Protein AF-A0A932YF27-F1 (afdb_monomer)

Radius of gyration: 12.02 Å; Cα contacts (8 Å, |Δi|>4): 106; chains: 1; bounding box: 32×20×29 Å

Mean predicted aligned error: 4.34 Å

Sequence (61 aa):
QENIEDIRIGSVAAKLYHTQSASDGAAIDSLIFRHPGTKLDVFLAGTGEVFQKLLKTLTIL

pLDDT: mean 86.6, std 8.99, range [44.0, 93.62]

Secondary structure (DSSP, 8-state):
--EEEEEEETTEEEEEEEEE-TTT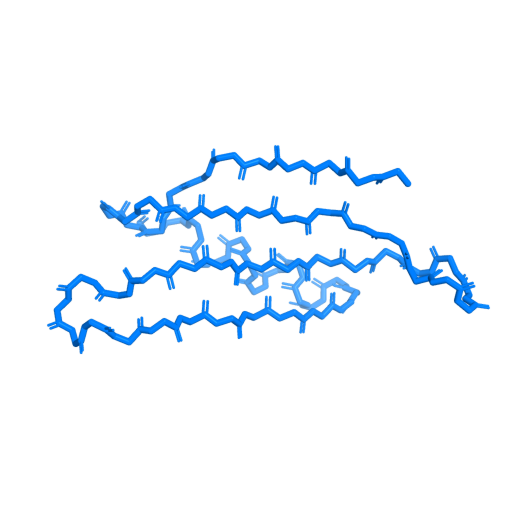--EEEEEEEE-TTT--EEEEEEEHHHHHHHHHHHHT-

Structure (mmCIF, N/CA/C/O backbone):
data_AF-A0A932YF27-F1
#
_entry.id   AF-A0A932YF27-F1
#
loop_
_atom_site.group_PDB
_atom_site.id
_atom_site.type_symbol
_atom_site.label_atom_id
_atom_site.label_alt_id
_atom_site.label_comp_id
_atom_site.label_asym_id
_atom_site.label_entity_id
_atom_site.label_seq_id
_atom_site.pdbx_PDB_ins_code
_atom_site.Cartn_x
_atom_site.Cartn_y
_atom_site.Cartn_z
_atom_site.occupancy
_atom_site.B_iso_or_equiv
_atom_site.auth_seq_id
_atom_site.auth_comp_id
_atom_site.auth_asym_id
_atom_site.auth_atom_id
_atom_site.pdbx_PDB_model_num
ATOM 1 N N . GLN A 1 1 ? 12.696 10.740 -9.532 1.00 57.81 1 GLN A N 1
ATOM 2 C CA . GLN A 1 1 ? 11.837 11.813 -8.990 1.00 57.81 1 GLN A CA 1
ATOM 3 C C . GLN A 1 1 ? 10.869 11.140 -8.042 1.00 57.81 1 GLN A C 1
ATOM 5 O O .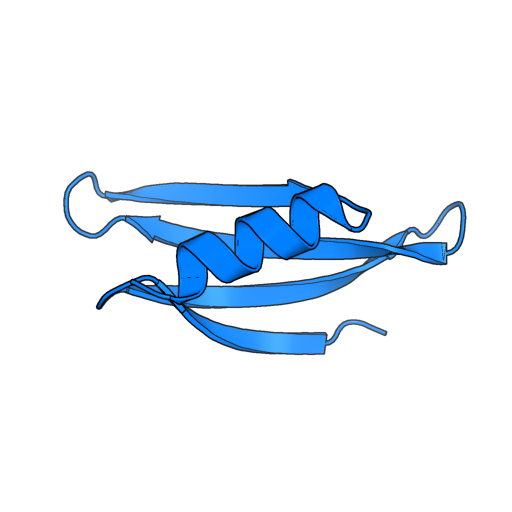 GLN A 1 1 ? 10.216 10.199 -8.469 1.00 57.81 1 GLN A O 1
ATOM 10 N N . GLU A 1 2 ? 10.879 11.518 -6.768 1.00 70.31 2 GLU A N 1
ATOM 11 C CA . GLU A 1 2 ? 9.996 10.926 -5.761 1.00 70.31 2 GLU A CA 1
ATOM 12 C C . GLU A 1 2 ? 8.637 11.632 -5.834 1.00 70.31 2 GLU A C 1
ATOM 14 O O . GLU A 1 2 ? 8.577 12.858 -5.728 1.00 70.31 2 GLU A O 1
ATOM 19 N N . ASN A 1 3 ? 7.570 10.876 -6.095 1.00 88.56 3 ASN A N 1
ATOM 20 C CA . ASN A 1 3 ? 6.191 11.362 -6.041 1.00 88.56 3 ASN A CA 1
ATOM 21 C C . ASN A 1 3 ? 5.484 10.669 -4.875 1.00 88.56 3 ASN A C 1
ATOM 23 O O . ASN A 1 3 ? 5.595 9.454 -4.734 1.00 88.56 3 ASN A O 1
ATOM 27 N N . ILE A 1 4 ? 4.784 11.436 -4.041 1.00 92.25 4 ILE A N 1
ATOM 28 C CA . ILE A 1 4 ? 4.090 10.921 -2.860 1.00 92.25 4 ILE A CA 1
ATOM 29 C C . ILE A 1 4 ? 2.608 11.231 -3.013 1.00 92.25 4 ILE A C 1
ATOM 31 O O . ILE A 1 4 ? 2.227 12.390 -3.167 1.00 92.25 4 ILE A O 1
ATOM 35 N N . GLU A 1 5 ? 1.784 10.197 -2.917 1.00 92.12 5 GLU A N 1
ATOM 36 C CA . GLU A 1 5 ? 0.333 10.286 -2.990 1.00 92.12 5 GLU A CA 1
ATOM 37 C C . GLU A 1 5 ? -0.284 9.956 -1.630 1.00 92.12 5 GLU A C 1
ATOM 39 O O . GLU A 1 5 ? 0.046 8.949 -0.994 1.00 92.12 5 GLU A O 1
ATOM 44 N N . ASP A 1 6 ? -1.203 10.807 -1.178 1.00 91.38 6 ASP A N 1
ATOM 45 C CA . ASP A 1 6 ? -2.057 10.512 -0.034 1.00 91.38 6 ASP A CA 1
ATOM 46 C C . ASP A 1 6 ? -3.246 9.671 -0.506 1.00 91.38 6 ASP A C 1
ATOM 48 O O . ASP A 1 6 ? -4.092 10.131 -1.277 1.00 91.38 6 ASP A O 1
ATOM 52 N N . ILE A 1 7 ? -3.317 8.432 -0.025 1.00 91.31 7 ILE A N 1
ATOM 53 C CA . ILE A 1 7 ? -4.348 7.466 -0.405 1.00 91.31 7 ILE A CA 1
ATOM 54 C C . ILE A 1 7 ? -5.068 6.914 0.827 1.00 91.31 7 ILE A C 1
ATOM 56 O O . ILE A 1 7 ? -4.708 7.178 1.980 1.00 91.31 7 ILE A O 1
ATOM 60 N N . ARG A 1 8 ? -6.124 6.138 0.583 1.00 88.00 8 ARG A N 1
ATOM 61 C CA . ARG A 1 8 ? -6.849 5.407 1.620 1.00 88.00 8 ARG A CA 1
ATOM 62 C C . ARG A 1 8 ? -6.848 3.910 1.336 1.00 88.00 8 ARG A C 1
ATOM 64 O O . ARG A 1 8 ? -6.968 3.500 0.190 1.00 88.00 8 ARG A O 1
ATOM 71 N N . ILE A 1 9 ? -6.703 3.125 2.399 1.00 85.88 9 ILE A N 1
ATOM 72 C CA . ILE A 1 9 ? -6.898 1.670 2.418 1.00 85.88 9 ILE A CA 1
ATOM 73 C C . ILE A 1 9 ? -8.029 1.433 3.416 1.00 85.88 9 ILE A C 1
ATOM 75 O O . ILE A 1 9 ? -7.822 1.531 4.631 1.00 85.88 9 ILE A O 1
ATOM 79 N N . GLY A 1 10 ? -9.250 1.221 2.949 1.00 82.69 10 GLY A N 1
ATOM 80 C CA . GLY A 1 10 ? -10.428 1.326 3.802 1.00 82.69 10 GLY A CA 1
ATOM 81 C C . GLY A 1 10 ? -10.583 2.733 4.361 1.00 82.69 10 GLY A C 1
ATOM 82 O O . GLY A 1 10 ? -10.416 3.756 3.694 1.00 82.69 10 GLY A O 1
ATOM 83 N N . SER A 1 11 ? -10.828 2.798 5.665 1.00 83.62 11 SER A N 1
ATOM 84 C CA . SER A 1 11 ? -10.863 4.050 6.421 1.00 83.62 11 SER A CA 1
ATOM 85 C C . SER A 1 11 ? -9.476 4.541 6.869 1.00 83.62 11 SER A C 1
ATOM 87 O O . SER A 1 11 ? -9.394 5.484 7.658 1.00 83.62 11 SER A O 1
ATOM 89 N N . VAL A 1 12 ? -8.386 3.894 6.442 1.00 88.62 12 VAL A N 1
ATOM 90 C CA . VAL A 1 12 ? -7.026 4.155 6.938 1.00 88.62 12 VAL A CA 1
ATOM 91 C C . VAL A 1 12 ? -6.291 5.101 6.001 1.00 88.62 12 VAL A C 1
ATOM 93 O O . VAL A 1 12 ? -6.208 4.847 4.803 1.00 88.62 12 VAL A O 1
ATOM 96 N N . ALA A 1 13 ? -5.735 6.180 6.552 1.00 90.81 13 ALA A N 1
ATOM 97 C CA . ALA A 1 13 ? -4.840 7.061 5.813 1.00 90.81 13 ALA A CA 1
ATOM 98 C C . ALA A 1 13 ? -3.509 6.348 5.538 1.00 90.81 13 ALA A C 1
ATOM 100 O O . ALA A 1 13 ? -2.894 5.792 6.453 1.00 90.81 13 ALA A O 1
ATOM 101 N N . ALA A 1 14 ? -3.074 6.381 4.285 1.00 92.56 14 ALA A N 1
ATOM 102 C CA . ALA A 1 14 ? -1.863 5.732 3.816 1.00 92.56 14 ALA A CA 1
ATOM 103 C C . ALA A 1 14 ? -1.103 6.660 2.862 1.00 92.56 14 ALA A C 1
ATOM 105 O O . ALA A 1 14 ? -1.686 7.562 2.258 1.00 92.56 14 ALA A O 1
ATOM 106 N N . LYS A 1 15 ? 0.204 6.432 2.729 1.00 93.62 15 LYS A N 1
ATOM 107 C CA . LYS A 1 15 ? 1.049 7.133 1.759 1.00 93.62 15 LYS A CA 1
ATOM 108 C C . LYS A 1 15 ? 1.606 6.141 0.755 1.00 93.62 15 LYS A C 1
ATOM 110 O O . LYS A 1 15 ? 2.165 5.115 1.152 1.00 93.62 15 LYS A O 1
ATOM 115 N N . LEU A 1 16 ? 1.442 6.458 -0.523 1.00 92.31 16 LEU A N 1
ATOM 116 C CA . LEU A 1 16 ? 2.023 5.723 -1.636 1.00 92.31 16 LEU A CA 1
ATOM 117 C C . LEU A 1 16 ? 3.180 6.540 -2.209 1.00 92.31 16 LEU A C 1
ATOM 119 O O . LEU A 1 16 ? 3.011 7.691 -2.593 1.00 92.31 16 LEU A O 1
ATOM 123 N N . TYR A 1 17 ? 4.362 5.949 -2.224 1.00 92.31 17 TYR A N 1
ATOM 124 C CA . TYR A 1 17 ? 5.587 6.555 -2.713 1.00 92.31 17 TYR A CA 1
ATOM 125 C C . TYR A 1 17 ? 5.951 5.903 -4.034 1.00 92.31 17 TYR A C 1
ATOM 127 O O . TYR A 1 17 ? 6.102 4.684 -4.102 1.00 92.31 17 TYR A O 1
ATOM 135 N N . HIS A 1 18 ? 6.157 6.728 -5.046 1.00 92.12 18 HIS A N 1
ATOM 136 C CA . HIS A 1 18 ? 6.650 6.331 -6.350 1.00 92.12 18 HIS A CA 1
ATOM 137 C C . HIS A 1 18 ? 8.094 6.794 -6.463 1.00 92.12 18 HIS A C 1
ATOM 139 O O . HIS A 1 18 ? 8.384 7.994 -6.430 1.00 92.12 18 HIS A O 1
ATOM 145 N N . THR A 1 19 ? 9.008 5.844 -6.588 1.00 90.94 19 THR A N 1
ATOM 146 C CA . THR A 1 19 ? 10.431 6.112 -6.757 1.00 90.94 19 THR A C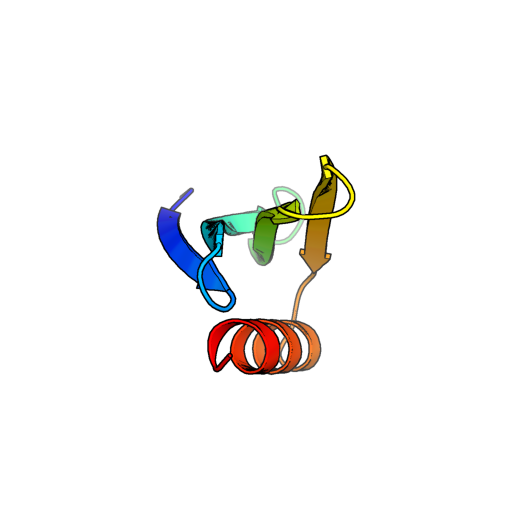A 1
ATOM 147 C C . THR A 1 19 ? 10.997 5.309 -7.922 1.00 90.94 19 THR A C 1
ATOM 149 O O . THR A 1 19 ? 10.313 4.505 -8.556 1.00 90.94 19 THR A O 1
ATOM 152 N N . GLN A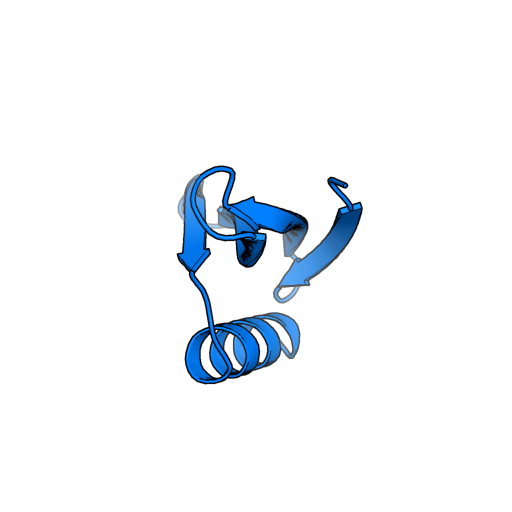 1 20 ? 12.253 5.575 -8.250 1.00 90.00 20 GLN A N 1
ATOM 153 C CA . GLN A 1 20 ? 13.006 4.811 -9.232 1.00 90.00 20 GLN A CA 1
ATOM 154 C C . GLN A 1 20 ? 14.255 4.269 -8.558 1.00 90.00 20 GLN A C 1
ATOM 156 O O . GLN A 1 20 ? 14.929 4.973 -7.804 1.00 90.00 20 GLN A O 1
ATOM 161 N N . SER A 1 21 ? 14.552 3.009 -8.838 1.00 83.19 21 SER A N 1
ATOM 162 C CA . SER A 1 21 ? 15.777 2.356 -8.415 1.00 83.19 21 SER A CA 1
ATOM 163 C C . SER A 1 21 ? 16.996 3.136 -8.902 1.00 83.19 21 SER A C 1
ATOM 165 O O . SER A 1 21 ? 17.106 3.478 -10.079 1.00 83.19 21 SER A O 1
ATOM 167 N N . ALA A 1 22 ? 17.936 3.398 -7.996 1.00 85.75 22 ALA A N 1
ATOM 168 C CA . ALA A 1 22 ? 19.163 4.112 -8.332 1.00 85.75 22 ALA A CA 1
ATOM 169 C C . ALA A 1 22 ? 20.116 3.280 -9.210 1.00 85.75 22 ALA A C 1
ATOM 171 O O . ALA A 1 22 ? 20.990 3.853 -9.857 1.00 85.75 22 ALA A O 1
ATOM 172 N N . SER A 1 23 ? 19.973 1.949 -9.228 1.00 87.12 23 SER A N 1
ATOM 173 C CA . SER A 1 23 ? 20.868 1.057 -9.975 1.00 87.12 23 SER A CA 1
ATOM 174 C C . SER A 1 23 ? 20.452 0.846 -11.427 1.00 87.12 23 SER A C 1
ATOM 176 O O . SER A 1 23 ? 21.315 0.709 -12.287 1.00 87.12 23 SER A O 1
ATOM 178 N N . ASP A 1 24 ? 19.149 0.791 -11.704 1.00 86.94 24 ASP A N 1
ATOM 179 C CA . ASP A 1 24 ? 18.610 0.405 -13.018 1.00 86.94 24 ASP A CA 1
ATOM 180 C C . ASP A 1 24 ? 17.417 1.258 -13.485 1.00 86.94 24 ASP A C 1
ATOM 182 O O . ASP A 1 24 ? 16.883 1.028 -14.567 1.00 86.94 24 ASP A O 1
ATOM 186 N N . GLY A 1 25 ? 16.996 2.259 -12.705 1.00 85.81 25 GLY A N 1
ATOM 187 C CA . GLY A 1 25 ? 15.875 3.136 -13.049 1.00 85.81 25 GLY A CA 1
ATOM 188 C C . GLY A 1 25 ? 14.501 2.466 -12.972 1.00 85.81 25 GLY A C 1
ATOM 189 O O . GLY A 1 25 ? 13.505 3.090 -13.341 1.00 85.81 25 GLY A O 1
ATOM 190 N N . ALA A 1 26 ? 14.415 1.218 -12.495 1.00 86.50 26 ALA A N 1
ATOM 191 C CA . ALA A 1 26 ? 13.148 0.509 -12.375 1.00 86.50 26 ALA A CA 1
ATOM 192 C C . ALA A 1 26 ? 12.183 1.264 -11.450 1.00 86.50 26 ALA A C 1
ATOM 194 O O . ALA A 1 26 ? 12.566 1.699 -10.363 1.00 86.50 26 ALA A O 1
ATOM 195 N N . ALA A 1 27 ? 10.925 1.402 -11.871 1.00 88.31 27 ALA A N 1
ATOM 196 C CA . ALA A 1 27 ? 9.888 1.996 -11.038 1.00 88.31 27 ALA A CA 1
ATOM 197 C C . ALA A 1 27 ? 9.624 1.107 -9.813 1.00 88.31 27 ALA A C 1
ATOM 199 O O . ALA A 1 27 ? 9.351 -0.089 -9.949 1.00 88.31 27 ALA A O 1
ATOM 200 N N . ILE A 1 28 ? 9.710 1.712 -8.633 1.00 90.44 28 ILE A N 1
ATOM 201 C CA . ILE A 1 28 ? 9.418 1.093 -7.345 1.00 90.44 28 ILE A CA 1
ATOM 202 C C . ILE A 1 28 ? 8.270 1.868 -6.725 1.00 90.44 28 ILE A C 1
ATOM 204 O O . ILE A 1 28 ? 8.357 3.084 -6.548 1.00 90.44 28 ILE A O 1
ATOM 208 N N . ASP A 1 29 ? 7.237 1.140 -6.328 1.00 92.06 29 ASP A N 1
ATOM 209 C CA . ASP A 1 29 ? 6.155 1.691 -5.534 1.00 92.06 29 ASP A CA 1
ATOM 210 C C . ASP A 1 29 ? 6.295 1.187 -4.102 1.00 92.06 29 ASP A C 1
ATOM 212 O O . ASP A 1 29 ? 6.682 0.037 -3.863 1.00 92.06 29 ASP A O 1
ATOM 216 N N . SER A 1 30 ? 5.986 2.037 -3.130 1.00 91.81 30 SER A N 1
ATOM 217 C CA . SER A 1 30 ? 5.943 1.616 -1.737 1.00 91.81 30 SER A CA 1
ATOM 218 C C . SER A 1 30 ? 4.805 2.252 -0.960 1.00 91.81 30 SER A C 1
ATOM 220 O O . SER A 1 30 ? 4.526 3.438 -1.074 1.00 91.81 30 SER A O 1
ATOM 222 N N . LEU A 1 31 ? 4.125 1.431 -0.174 1.00 91.81 31 LEU A N 1
ATOM 223 C CA . LEU A 1 31 ? 2.936 1.770 0.579 1.00 91.81 31 LEU A CA 1
ATOM 224 C C . LEU A 1 31 ? 3.248 1.686 2.067 1.00 91.81 31 LEU A C 1
ATOM 226 O O . LEU A 1 31 ? 3.646 0.627 2.559 1.00 91.81 31 LEU A O 1
ATOM 230 N N . ILE A 1 32 ? 3.040 2.796 2.772 1.00 92.69 32 ILE A N 1
ATOM 231 C CA . ILE A 1 32 ? 3.247 2.899 4.218 1.00 92.69 32 ILE A CA 1
ATOM 232 C C . ILE A 1 32 ? 1.939 3.317 4.880 1.00 92.69 32 ILE A C 1
ATOM 234 O O . ILE A 1 32 ? 1.338 4.332 4.515 1.00 92.69 32 ILE A O 1
ATOM 238 N N . PHE A 1 33 ? 1.510 2.552 5.882 1.00 92.06 33 PHE A N 1
ATOM 239 C CA . PHE A 1 33 ? 0.369 2.905 6.724 1.00 92.06 33 PHE A CA 1
ATOM 240 C C . PHE A 1 33 ? 0.439 2.219 8.086 1.00 92.06 33 PHE A C 1
ATOM 242 O O . PHE A 1 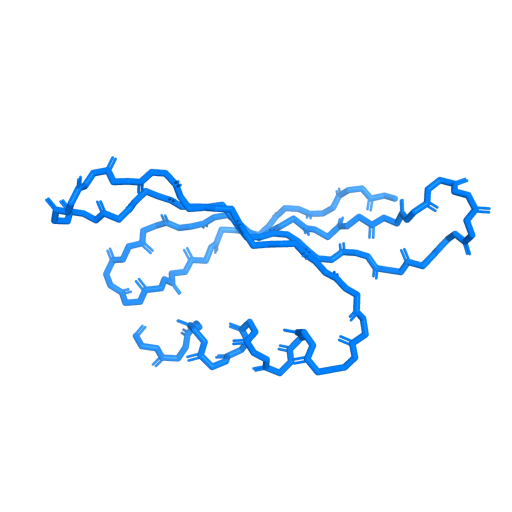33 ? 1.140 1.227 8.265 1.00 92.06 33 PHE A O 1
ATOM 249 N N . ARG A 1 34 ? -0.335 2.721 9.050 1.00 93.19 34 ARG A N 1
ATOM 250 C CA . ARG A 1 34 ? -0.488 2.090 10.364 1.00 93.19 34 ARG A CA 1
ATOM 251 C C . ARG A 1 34 ? -1.863 1.454 10.482 1.00 93.19 34 ARG A C 1
ATOM 253 O O . ARG A 1 34 ? -2.877 2.148 10.418 1.00 93.19 34 ARG A O 1
ATOM 260 N N . HIS A 1 35 ? -1.912 0.142 10.689 1.00 88.19 35 HIS A N 1
ATOM 261 C CA . HIS A 1 35 ? -3.174 -0.577 10.821 1.00 88.19 35 HIS A CA 1
ATOM 262 C C . HIS A 1 35 ? -3.924 -0.125 12.096 1.00 88.19 35 HIS A C 1
ATOM 264 O O . HIS A 1 35 ? -3.352 -0.139 13.192 1.00 88.19 35 HIS A O 1
ATOM 270 N N . PRO A 1 36 ? -5.204 0.280 12.010 1.00 85.31 36 PRO A N 1
ATOM 271 C CA . PRO A 1 36 ? -5.883 0.996 13.090 1.00 85.31 36 PRO A CA 1
ATOM 272 C C . PRO A 1 36 ? -6.183 0.121 14.310 1.00 85.31 36 PRO A C 1
ATOM 274 O O . PRO A 1 36 ? -6.183 0.644 15.426 1.00 85.31 36 PRO A O 1
ATOM 277 N N . GLY A 1 37 ? -6.417 -1.182 14.119 1.00 87.75 37 GLY A N 1
ATOM 278 C CA . GLY A 1 37 ? -6.754 -2.114 15.201 1.00 87.75 37 GLY A CA 1
ATOM 279 C C . GLY A 1 37 ? -5.522 -2.646 15.929 1.00 87.75 37 GLY A C 1
ATOM 280 O O . GLY A 1 37 ? -5.377 -2.472 17.133 1.00 87.75 37 GLY A O 1
ATOM 281 N N . THR A 1 38 ? -4.603 -3.251 15.179 1.00 90.88 38 THR A N 1
ATOM 282 C CA . THR A 1 38 ? -3.387 -3.885 15.724 1.00 90.88 38 THR A CA 1
ATOM 283 C C . THR A 1 38 ? -2.260 -2.898 16.016 1.00 90.88 38 THR A C 1
ATOM 285 O O . THR A 1 38 ? -1.305 -3.261 16.693 1.00 90.88 38 THR A O 1
ATOM 288 N N . LYS A 1 39 ? -2.351 -1.662 15.502 1.00 89.88 39 LYS A N 1
ATOM 289 C CA . LYS A 1 39 ? -1.308 -0.626 15.587 1.00 89.88 39 LYS A CA 1
ATOM 290 C C . LYS A 1 39 ? 0.025 -1.019 14.941 1.00 89.88 39 LYS A C 1
ATOM 292 O O . LYS A 1 39 ? 1.028 -0.369 15.217 1.00 89.88 39 LYS A O 1
ATOM 297 N N . LEU A 1 40 ? 0.020 -2.038 14.082 1.00 92.75 40 LEU A N 1
ATOM 298 C CA . LEU A 1 40 ? 1.184 -2.439 13.299 1.00 92.75 40 LEU A CA 1
ATOM 299 C C . LEU A 1 40 ? 1.462 -1.407 12.208 1.00 92.75 40 LEU A C 1
ATOM 301 O O . LEU A 1 40 ? 0.546 -1.017 11.481 1.00 92.75 40 LEU A O 1
ATOM 305 N N . ASP A 1 41 ? 2.721 -1.007 12.088 1.00 93.31 41 ASP A N 1
ATOM 306 C CA . ASP A 1 41 ? 3.201 -0.231 10.952 1.00 93.31 41 ASP A CA 1
ATOM 307 C C . ASP A 1 41 ? 3.478 -1.207 9.797 1.00 93.31 41 ASP A C 1
ATOM 309 O O . ASP A 1 41 ? 4.223 -2.178 9.942 1.00 93.31 41 ASP A O 1
ATOM 313 N N . VAL A 1 42 ? 2.805 -0.991 8.670 1.00 91.06 42 VAL A N 1
ATOM 314 C CA . VAL A 1 42 ? 2.856 -1.851 7.488 1.00 91.06 42 VAL A CA 1
ATOM 315 C C . VAL A 1 42 ? 3.628 -1.130 6.397 1.00 91.06 42 VAL A C 1
ATOM 317 O O . VAL A 1 42 ? 3.324 0.015 6.060 1.00 91.06 42 VAL A O 1
ATOM 320 N N . PHE A 1 43 ? 4.605 -1.834 5.831 1.00 92.50 43 PHE A N 1
ATOM 321 C CA . PHE A 1 43 ? 5.383 -1.398 4.683 1.00 92.50 43 PHE A CA 1
ATOM 322 C C . PHE A 1 43 ? 5.328 -2.469 3.599 1.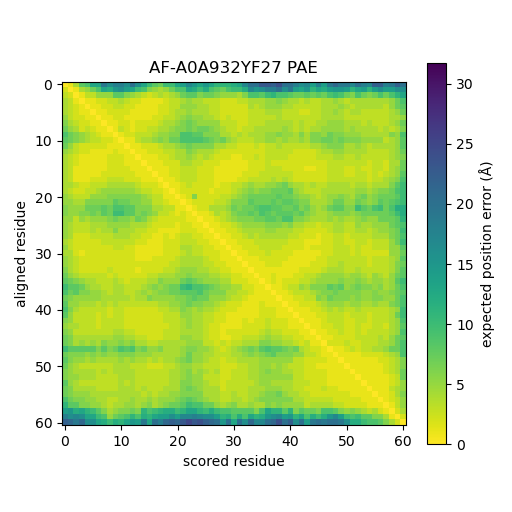00 92.50 43 PHE A C 1
ATOM 324 O O . PHE A 1 43 ? 5.729 -3.611 3.828 1.00 92.50 43 PHE A O 1
ATOM 331 N N . LEU A 1 44 ? 4.829 -2.100 2.423 1.00 91.19 44 LEU A N 1
ATOM 332 C CA . LEU A 1 44 ? 4.819 -2.952 1.237 1.00 91.19 44 LEU A CA 1
ATOM 333 C C . LEU A 1 44 ? 5.569 -2.222 0.133 1.00 91.19 44 LEU A C 1
ATOM 335 O O . LEU A 1 44 ? 5.152 -1.136 -0.249 1.00 91.19 44 LEU A O 1
ATOM 339 N N . ALA A 1 45 ? 6.639 -2.805 -0.396 1.00 91.00 45 ALA A N 1
ATOM 340 C CA . ALA A 1 45 ? 7.398 -2.228 -1.499 1.00 91.00 45 ALA A CA 1
ATOM 341 C C . ALA A 1 45 ? 7.698 -3.288 -2.552 1.00 91.00 45 ALA A C 1
ATOM 343 O O . ALA A 1 45 ? 7.933 -4.453 -2.224 1.00 91.00 45 ALA A O 1
ATOM 344 N N . GLY A 1 46 ? 7.695 -2.881 -3.814 1.00 90.75 46 GL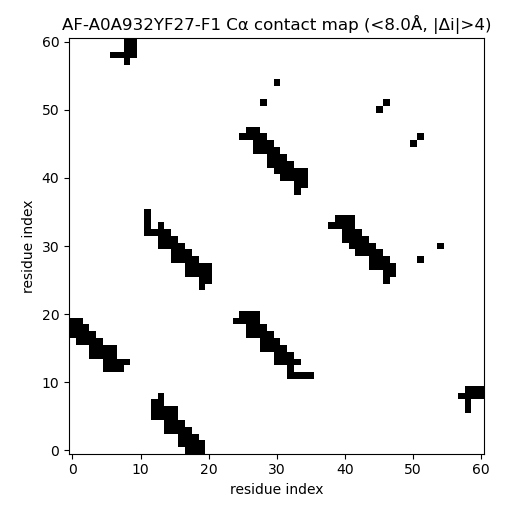Y A N 1
ATOM 345 C CA . GLY A 1 46 ? 7.912 -3.804 -4.912 1.00 90.75 46 GLY A CA 1
ATOM 346 C C . GLY A 1 46 ? 7.922 -3.121 -6.268 1.00 90.75 46 GLY A C 1
ATOM 347 O O . GLY A 1 46 ? 7.755 -1.908 -6.391 1.00 90.75 46 GLY A O 1
ATOM 348 N N . THR A 1 47 ? 8.137 -3.939 -7.293 1.00 90.12 47 THR A N 1
ATOM 349 C CA . THR A 1 47 ? 8.233 -3.511 -8.687 1.00 90.12 47 THR A CA 1
ATOM 350 C C . THR A 1 47 ? 7.322 -4.356 -9.572 1.00 90.12 47 THR A C 1
ATOM 352 O O . THR A 1 47 ? 6.910 -5.465 -9.219 1.00 90.12 47 THR A O 1
ATOM 355 N N . GLY A 1 48 ? 7.022 -3.827 -10.757 1.00 84.50 48 GLY A N 1
ATOM 356 C CA . GLY A 1 48 ? 6.328 -4.558 -11.812 1.00 84.50 48 GLY A CA 1
ATOM 357 C C . GLY A 1 48 ? 4.807 -4.641 -11.657 1.00 84.50 48 GLY A C 1
ATOM 358 O O . GLY A 1 48 ? 4.20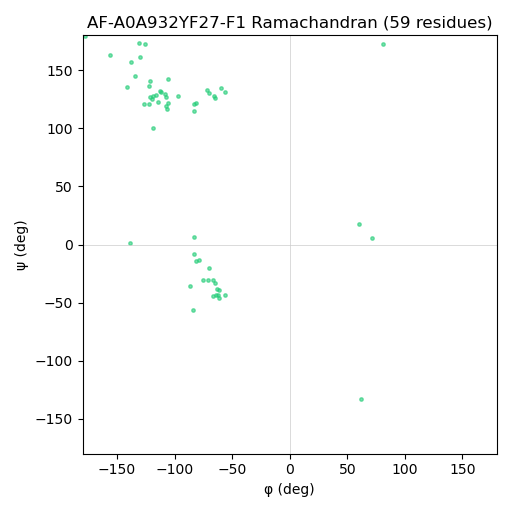3 -4.247 -10.657 1.00 84.50 48 GLY A O 1
ATOM 359 N N . GLU A 1 49 ? 4.164 -5.171 -12.697 1.00 86.31 49 GLU A N 1
ATOM 360 C CA . GLU A 1 49 ? 2.705 -5.123 -12.847 1.00 86.31 49 GLU A CA 1
ATOM 361 C C . GLU A 1 49 ? 1.940 -5.899 -11.774 1.00 86.31 49 GLU A C 1
ATOM 363 O O . GLU A 1 49 ? 0.830 -5.514 -11.407 1.00 86.31 49 GLU A O 1
ATOM 368 N N . VAL A 1 50 ? 2.501 -7.005 -11.278 1.00 87.94 50 VAL A N 1
ATOM 369 C CA . VAL A 1 50 ? 1.848 -7.826 -10.248 1.00 87.94 50 VAL A CA 1
ATOM 370 C C . VAL A 1 50 ? 1.761 -7.054 -8.937 1.00 87.94 50 VAL A C 1
ATOM 372 O O . VAL A 1 50 ? 0.698 -7.024 -8.317 1.00 87.94 50 VAL A O 1
ATOM 375 N N . PHE A 1 51 ? 2.843 -6.375 -8.547 1.00 88.06 51 PHE A N 1
ATOM 376 C CA . PHE A 1 51 ? 2.852 -5.543 -7.351 1.00 88.06 51 PHE A CA 1
ATOM 377 C C . PHE A 1 51 ? 1.878 -4.368 -7.485 1.00 88.06 51 PHE A C 1
ATOM 379 O O . PHE A 1 51 ? 1.072 -4.133 -6.588 1.00 88.06 51 PHE A O 1
ATOM 386 N N . GLN A 1 52 ? 1.852 -3.700 -8.643 1.00 85.12 52 GLN A N 1
ATOM 387 C CA . GLN A 1 52 ? 0.887 -2.625 -8.886 1.00 85.12 52 GLN A CA 1
ATOM 388 C C . GLN A 1 52 ? -0.572 -3.100 -8.865 1.00 85.12 52 GLN A C 1
ATOM 390 O O . GLN A 1 52 ? -1.443 -2.400 -8.346 1.00 85.12 52 GLN A O 1
ATOM 395 N N . LYS A 1 53 ? -0.865 -4.293 -9.398 1.00 87.31 53 LYS A N 1
ATOM 396 C CA . LYS A 1 53 ? -2.203 -4.899 -9.297 1.00 87.31 53 LYS A CA 1
ATOM 397 C C . LYS A 1 53 ? -2.569 -5.167 -7.839 1.00 87.31 53 LYS A C 1
ATOM 399 O O . LYS A 1 53 ? -3.677 -4.828 -7.434 1.00 87.31 53 LYS A O 1
ATOM 404 N N . LEU A 1 54 ? -1.639 -5.695 -7.043 1.00 87.56 54 LEU A N 1
ATOM 405 C CA . LEU A 1 54 ? -1.848 -5.924 -5.613 1.00 87.56 54 LEU A CA 1
ATOM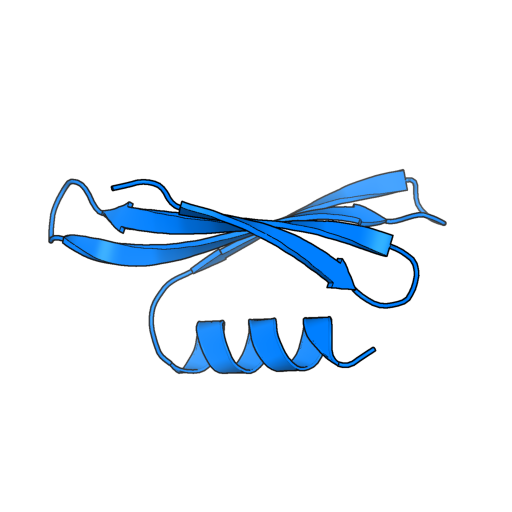 406 C C . LEU A 1 54 ? -2.112 -4.610 -4.861 1.00 87.56 54 LEU A C 1
ATOM 408 O O . LEU A 1 54 ? -3.094 -4.522 -4.126 1.00 87.56 54 LEU A O 1
ATOM 412 N N . LEU A 1 55 ? -1.323 -3.561 -5.104 1.00 87.00 55 LEU A N 1
ATOM 413 C CA . LEU A 1 55 ? -1.555 -2.243 -4.503 1.00 87.00 55 LEU A CA 1
ATOM 414 C C . LEU A 1 55 ? -2.953 -1.699 -4.813 1.00 87.00 55 LEU A C 1
ATOM 416 O O . LEU A 1 55 ? -3.637 -1.236 -3.900 1.00 87.00 55 LEU A O 1
ATOM 420 N N . LYS A 1 56 ? -3.407 -1.824 -6.067 1.00 83.56 56 LYS A N 1
ATOM 421 C CA . LYS A 1 56 ? -4.763 -1.427 -6.478 1.00 83.56 56 LYS A CA 1
ATOM 422 C C . LYS A 1 56 ? -5.847 -2.211 -5.745 1.00 83.56 56 LYS A C 1
ATOM 424 O O . LYS A 1 56 ? -6.852 -1.633 -5.356 1.00 83.56 56 LYS A O 1
ATOM 429 N N . THR A 1 57 ? -5.652 -3.510 -5.509 1.00 84.75 57 THR A N 1
ATOM 430 C CA . THR A 1 57 ? -6.633 -4.299 -4.739 1.00 84.75 57 THR A CA 1
ATOM 431 C C . THR A 1 57 ? -6.729 -3.867 -3.279 1.00 84.75 57 THR A C 1
ATOM 433 O O . THR A 1 57 ? -7.809 -3.932 -2.702 1.00 84.75 57 THR A O 1
ATOM 436 N N . LEU A 1 58 ? -5.633 -3.374 -2.695 1.00 80.44 58 LEU A N 1
ATOM 437 C CA . LEU A 1 58 ? -5.623 -2.870 -1.320 1.00 80.44 58 LEU A CA 1
ATOM 438 C C . LEU A 1 58 ? -6.285 -1.489 -1.203 1.00 80.44 58 LEU A C 1
ATOM 440 O O . LEU A 1 58 ? -6.879 -1.189 -0.176 1.00 80.44 58 LEU A O 1
ATOM 444 N N . THR A 1 59 ? -6.223 -0.663 -2.249 1.00 67.19 59 THR A N 1
ATOM 445 C CA . THR A 1 59 ? -6.836 0.680 -2.277 1.00 67.19 59 THR A CA 1
ATOM 446 C C . THR A 1 59 ? -8.345 0.678 -2.541 1.00 67.19 59 THR A C 1
ATOM 448 O O . THR A 1 59 ? -8.981 1.709 -2.357 1.00 67.19 59 THR A O 1
ATOM 451 N N . ILE A 1 60 ? -8.928 -0.443 -2.991 1.00 59.31 60 ILE A N 1
ATOM 452 C CA . ILE A 1 60 ? -10.364 -0.548 -3.333 1.00 59.31 60 ILE A CA 1
ATOM 453 C C . ILE A 1 60 ? -11.262 -0.818 -2.106 1.00 59.31 60 ILE A C 1
ATOM 455 O O . ILE A 1 60 ? -12.486 -0.759 -2.219 1.00 59.31 60 ILE A O 1
ATOM 459 N N . LEU A 1 61 ? -10.689 -1.091 -0.933 1.00 44.00 61 LEU A N 1
ATOM 460 C CA . LEU A 1 61 ? -11.453 -1.284 0.306 1.00 44.00 61 LEU A CA 1
ATOM 461 C C . LEU A 1 61 ? -11.754 0.033 1.009 1.00 44.00 61 LEU A C 1
ATOM 463 O O . LEU A 1 61 ? -10.922 0.958 0.888 1.00 44.00 61 LEU A O 1
#

Solvent-accessible surface area (backbone atoms only — not comparable to full-atom values): 3503 Å² total; per-residue (Å²): 117,80,47,80,43,86,45,45,44,48,94,36,71,28,41,39,36,38,38,52,40,91,89,77,60,48,59,32,44,34,40,42,37,58,44,85,86,82,64,46,78,45,79,51,72,47,56,60,70,69,43,54,52,51,53,52,62,51,46,74,71

Foldseek 3Di:
DWDWDFADQDPWTKIWIWDADPPPRFIKIKIWTQDPPVRDTDIDMDGDDVSVVVVVVRRVD

Nearest PDB structures (foldseek):
  4kop-assembly1_C  TM=6.105E-01  e=5.303E-01  Arabidopsis thaliana
  1l3a-assembly1_A  TM=4.909E-01  e=3.763E-01  Solanum tuberosum
  4kop-assembly1_B  TM=5.135E-01  e=9.396E-01  Arabidopsis thaliana
  3r9z-assembly1_A  TM=5.311E-01  e=1.053E+00  Solanum tuberosum
  4koo-assembly1_A  TM=4.872E-01  e=1.485E+00  Arabidopsis thaliana